Protein AF-A0A971N1G1-F1 (afdb_monomer)

Secondary structure (DSSP, 8-state):
-PPSS---S---HHHHHHHHTS-GGG----PPPTTTHHHHHHHHHHHHHHHHHHHHHHTT--HHHHHHHHHHHHHHHHHHHT-GGGGGGSPPTT----------

Structure (mmCIF, N/CA/C/O backbone):
data_AF-A0A971N1G1-F1
#
_entry.id   AF-A0A971N1G1-F1
#
loop_
_atom_site.group_PDB
_atom_site.id
_atom_site.type_symbol
_atom_site.label_atom_id
_atom_site.label_alt_id
_atom_site.label_comp_id
_atom_site.label_asym_id
_atom_site.label_entity_id
_atom_site.label_seq_id
_atom_site.pdbx_PDB_ins_code
_atom_site.Cartn_x
_atom_site.Cartn_y
_atom_site.Cartn_z
_atom_site.occupancy
_atom_site.B_iso_or_equiv
_atom_site.auth_seq_id
_atom_site.auth_comp_id
_atom_site.auth_asym_id
_atom_site.auth_atom_id
_atom_site.pdbx_PDB_model_num
ATOM 1 N N . MET A 1 1 ? 20.674 -8.039 -7.797 1.00 69.38 1 MET A N 1
ATOM 2 C CA . MET A 1 1 ? 20.488 -7.926 -9.261 1.00 69.38 1 MET A CA 1
ATOM 3 C C . MET A 1 1 ? 19.123 -8.492 -9.626 1.00 69.38 1 MET A C 1
ATOM 5 O O . MET A 1 1 ? 18.688 -9.418 -8.951 1.00 69.38 1 MET A O 1
ATOM 9 N N . LEU A 1 2 ? 18.437 -7.922 -10.623 1.00 80.12 2 LEU A N 1
ATOM 10 C CA . LEU A 1 2 ? 17.242 -8.548 -11.208 1.00 80.12 2 LEU A CA 1
ATOM 11 C C . LEU A 1 2 ? 17.670 -9.785 -12.008 1.00 80.12 2 LEU A C 1
ATOM 13 O O . LEU A 1 2 ? 18.717 -9.764 -12.659 1.00 80.12 2 LEU A O 1
ATOM 17 N N . ASN A 1 3 ? 16.881 -10.854 -11.940 1.00 85.19 3 ASN A N 1
ATOM 18 C CA . ASN A 1 3 ? 17.166 -12.096 -12.652 1.00 85.19 3 ASN A CA 1
ATOM 19 C C . ASN A 1 3 ? 16.434 -12.100 -14.004 1.00 85.19 3 ASN A C 1
ATOM 21 O O . ASN A 1 3 ? 15.385 -11.477 -14.129 1.00 85.19 3 ASN A O 1
ATOM 25 N N . PRO A 1 4 ? 16.942 -12.787 -15.036 1.00 86.19 4 PRO A N 1
ATOM 26 C CA . PRO A 1 4 ? 16.173 -12.983 -16.261 1.00 86.19 4 PRO A CA 1
ATOM 27 C C . PRO A 1 4 ? 14.858 -13.722 -15.967 1.00 86.19 4 PRO A C 1
ATOM 29 O O . PRO A 1 4 ? 14.873 -14.755 -15.299 1.00 86.19 4 PRO A O 1
ATOM 32 N N . GLY A 1 5 ? 13.734 -13.209 -16.468 1.00 87.56 5 GLY A N 1
ATOM 33 C CA . GLY A 1 5 ? 12.415 -13.801 -16.249 1.00 87.56 5 GLY A CA 1
ATOM 34 C C . GLY A 1 5 ? 11.277 -12.894 -16.713 1.00 87.56 5 GLY A C 1
ATOM 35 O O . GLY A 1 5 ? 11.510 -11.757 -17.125 1.00 87.56 5 GLY A O 1
ATOM 36 N N . LEU A 1 6 ? 10.050 -13.417 -16.651 1.00 85.06 6 LEU A N 1
ATOM 37 C CA . LEU A 1 6 ? 8.835 -12.639 -16.875 1.00 85.06 6 LEU A CA 1
ATOM 38 C C . LEU A 1 6 ? 8.458 -11.919 -15.580 1.00 85.06 6 LEU A C 1
ATOM 40 O O . LEU A 1 6 ? 8.402 -12.533 -14.515 1.00 85.06 6 LEU A O 1
ATOM 44 N N . TYR A 1 7 ? 8.194 -10.625 -15.694 1.00 86.25 7 TYR A N 1
ATOM 45 C CA . TYR A 1 7 ? 7.787 -9.781 -14.586 1.00 86.25 7 TYR A CA 1
ATOM 46 C C . TYR A 1 7 ? 6.456 -9.115 -14.921 1.00 86.25 7 TYR A C 1
ATOM 48 O O . TYR A 1 7 ? 6.346 -8.447 -15.944 1.00 86.25 7 TYR A O 1
ATOM 56 N N . GLU A 1 8 ? 5.479 -9.253 -14.028 1.00 84.44 8 GLU A N 1
ATOM 57 C CA . GLU A 1 8 ? 4.185 -8.558 -14.078 1.00 84.44 8 GLU A CA 1
ATOM 58 C C . GLU A 1 8 ? 4.058 -7.624 -12.865 1.00 84.44 8 GLU A C 1
ATOM 60 O O . GLU A 1 8 ? 3.136 -7.725 -12.063 1.00 84.44 8 GLU A O 1
ATOM 65 N N . GLN A 1 9 ? 5.053 -6.753 -12.672 1.00 91.19 9 GLN A N 1
ATOM 66 C CA . GLN A 1 9 ? 5.134 -5.870 -11.504 1.00 91.19 9 GLN A CA 1
ATOM 67 C C . GLN A 1 9 ? 5.301 -4.406 -11.906 1.00 91.19 9 GLN A C 1
ATOM 69 O O . GLN A 1 9 ? 5.920 -4.087 -12.923 1.00 91.19 9 GLN A O 1
ATOM 74 N N . VAL A 1 10 ? 4.797 -3.510 -11.059 1.00 96.38 10 VAL A N 1
ATOM 75 C CA . VAL A 1 10 ? 5.032 -2.068 -11.179 1.00 96.38 10 VAL A CA 1
ATOM 76 C C . VAL A 1 10 ? 6.520 -1.775 -10.979 1.00 96.38 10 VAL A C 1
ATOM 78 O O . VAL A 1 10 ? 7.134 -2.249 -10.023 1.00 96.38 10 VAL A O 1
ATOM 81 N N . ILE A 1 11 ? 7.101 -0.963 -11.864 1.00 96.06 11 ILE A N 1
ATOM 82 C CA . ILE A 1 11 ? 8.465 -0.449 -11.699 1.00 96.06 11 ILE A CA 1
ATOM 83 C C . ILE A 1 11 ? 8.439 0.603 -10.585 1.00 96.06 11 ILE A C 1
ATOM 85 O O . ILE A 1 11 ? 7.946 1.712 -10.774 1.00 96.06 11 ILE A O 1
ATOM 89 N N . ASN A 1 12 ? 8.946 0.237 -9.411 1.00 95.81 12 ASN A N 1
ATOM 90 C CA . ASN A 1 12 ? 9.168 1.154 -8.295 1.00 95.81 12 ASN A CA 1
ATOM 91 C C . ASN A 1 12 ? 10.608 1.697 -8.305 1.00 95.81 12 ASN A C 1
ATOM 93 O O . ASN A 1 12 ? 11.432 1.275 -9.115 1.00 95.81 12 ASN A O 1
ATOM 97 N N . ASN A 1 13 ? 10.937 2.586 -7.366 1.00 96.44 13 ASN A N 1
ATOM 98 C CA . ASN A 1 13 ? 12.258 3.225 -7.302 1.00 96.44 13 ASN A CA 1
ATOM 99 C C . ASN A 1 13 ? 13.426 2.226 -7.175 1.00 96.44 13 ASN A C 1
ATOM 101 O O . ASN A 1 13 ? 14.515 2.478 -7.684 1.00 96.44 13 ASN A O 1
ATOM 105 N N . GLU A 1 14 ? 13.222 1.088 -6.505 1.00 94.25 14 GLU A N 1
ATOM 106 C CA . GLU A 1 14 ? 14.264 0.064 -6.364 1.00 94.25 14 GLU A CA 1
ATOM 107 C C . GLU A 1 14 ? 14.496 -0.687 -7.683 1.00 94.25 14 GLU A C 1
ATOM 109 O O . GLU A 1 14 ? 15.638 -0.957 -8.061 1.00 94.25 14 GLU A O 1
ATOM 114 N N . ILE A 1 15 ? 13.417 -1.026 -8.392 1.00 94.50 15 ILE A N 1
ATOM 115 C CA . ILE A 1 15 ? 13.483 -1.675 -9.704 1.00 94.50 15 ILE A CA 1
ATOM 116 C C . ILE A 1 15 ? 14.087 -0.714 -10.724 1.00 94.50 15 ILE A C 1
ATOM 118 O O . ILE A 1 15 ? 14.986 -1.122 -11.448 1.00 94.50 15 ILE A O 1
ATOM 122 N N . ASP A 1 16 ? 13.653 0.546 -10.748 1.00 95.38 16 ASP A N 1
ATOM 123 C CA . ASP A 1 16 ? 14.173 1.577 -11.652 1.00 95.38 16 ASP A CA 1
ATOM 124 C C . ASP A 1 16 ? 15.687 1.765 -11.483 1.00 95.38 16 ASP A C 1
ATOM 126 O O . ASP A 1 16 ? 16.449 1.672 -12.448 1.00 95.38 16 ASP A O 1
ATOM 130 N N . SER A 1 17 ? 16.150 1.875 -10.233 1.00 94.88 17 SER A N 1
A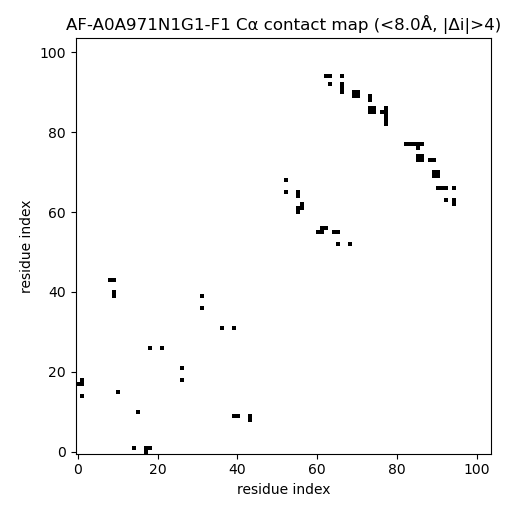TOM 131 C CA . SER A 1 17 ? 17.577 1.943 -9.916 1.00 94.88 17 SER A CA 1
ATOM 132 C C . SER A 1 17 ? 18.346 0.734 -10.463 1.00 94.88 17 SER A C 1
ATOM 134 O O . SER A 1 17 ? 19.371 0.904 -11.121 1.00 94.88 17 SER A O 1
ATOM 136 N N . LYS A 1 18 ? 17.825 -0.487 -10.292 1.00 93.25 18 LYS A N 1
ATOM 137 C CA . LYS A 1 18 ? 18.446 -1.709 -10.837 1.00 93.25 18 LYS A CA 1
ATOM 138 C C . LYS A 1 18 ? 18.385 -1.781 -12.365 1.00 93.25 18 LYS A C 1
ATOM 140 O O . LYS A 1 18 ? 19.310 -2.304 -12.982 1.00 93.25 18 LYS A O 1
ATOM 145 N N . LEU A 1 19 ? 17.305 -1.304 -12.982 1.00 93.75 19 LEU A N 1
ATOM 146 C CA . LEU A 1 19 ? 17.148 -1.268 -14.437 1.00 93.75 19 LEU A CA 1
ATOM 147 C C . LEU A 1 19 ? 18.116 -0.270 -15.076 1.00 93.75 19 LEU A C 1
ATOM 149 O O . LEU A 1 19 ? 18.587 -0.530 -16.178 1.00 93.75 19 LEU A O 1
ATOM 153 N N . SER A 1 20 ? 18.479 0.813 -14.384 1.00 93.62 20 SER A N 1
ATOM 154 C CA . SER A 1 20 ? 19.451 1.796 -14.885 1.00 93.62 20 SER A CA 1
ATOM 155 C C . SER A 1 20 ? 20.839 1.201 -15.174 1.00 93.62 20 SER A C 1
ATOM 157 O O . SER A 1 20 ? 21.556 1.680 -16.052 1.00 93.62 20 SER A O 1
ATOM 159 N N . GLU A 1 21 ? 21.193 0.104 -14.497 1.00 93.75 21 GLU A N 1
ATOM 160 C CA . GLU A 1 21 ? 22.443 -0.641 -14.694 1.00 93.75 21 GLU A CA 1
ATOM 161 C C . GLU A 1 21 ? 22.352 -1.683 -15.829 1.00 93.75 21 GLU A C 1
ATOM 163 O O . GLU A 1 21 ? 23.350 -2.294 -16.217 1.00 93.75 21 GLU A O 1
ATOM 168 N N . ILE A 1 22 ? 21.153 -1.918 -16.374 1.00 91.69 22 ILE A N 1
ATOM 169 C CA . ILE A 1 22 ? 20.872 -2.934 -17.391 1.00 91.69 22 ILE A CA 1
ATOM 170 C C . ILE A 1 22 ? 20.675 -2.251 -18.749 1.00 91.69 22 ILE A C 1
ATOM 172 O O . ILE A 1 22 ? 19.931 -1.288 -18.879 1.00 91.69 22 ILE A O 1
ATOM 176 N N . SER A 1 23 ? 21.288 -2.777 -19.812 1.00 93.19 23 SER A N 1
ATOM 177 C CA . SER A 1 23 ? 21.068 -2.263 -21.175 1.00 93.19 23 SER A CA 1
ATOM 178 C C . SER A 1 23 ? 19.584 -2.297 -21.566 1.00 93.19 23 SER A C 1
ATOM 180 O O . SER A 1 23 ? 18.935 -3.327 -21.394 1.00 93.19 23 SER A O 1
ATOM 182 N N . ALA A 1 24 ? 19.075 -1.220 -22.176 1.00 90.50 24 ALA A N 1
ATOM 183 C CA . ALA A 1 24 ? 17.689 -1.120 -22.648 1.00 90.50 24 ALA A CA 1
ATOM 184 C C . ALA A 1 24 ? 17.277 -2.263 -23.596 1.00 90.50 24 ALA A C 1
ATOM 186 O O . ALA A 1 24 ? 16.135 -2.700 -23.566 1.00 90.50 24 ALA A O 1
ATOM 187 N N . ALA A 1 25 ? 18.214 -2.825 -24.372 1.00 93.19 25 ALA A N 1
ATOM 188 C CA . ALA A 1 25 ? 17.954 -3.982 -25.237 1.00 93.19 25 ALA A CA 1
ATOM 189 C C . ALA A 1 25 ? 17.563 -5.260 -24.464 1.00 93.19 25 ALA A C 1
ATOM 191 O O . ALA A 1 25 ? 17.077 -6.221 -25.055 1.00 93.19 25 ALA A O 1
ATOM 192 N N . ARG A 1 26 ? 17.801 -5.289 -23.147 1.00 92.06 26 ARG A N 1
ATOM 193 C CA . ARG A 1 26 ? 17.443 -6.385 -22.237 1.00 92.06 26 ARG A CA 1
ATOM 194 C C . ARG A 1 26 ? 16.212 -6.066 -21.385 1.00 92.06 26 ARG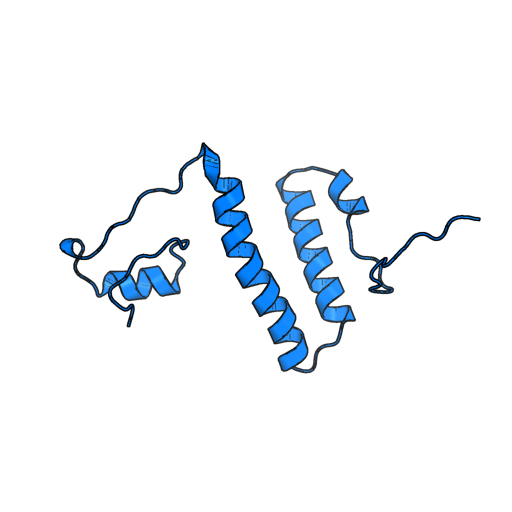 A C 1
ATOM 196 O O . ARG A 1 26 ? 15.891 -6.845 -20.492 1.00 92.06 26 ARG A O 1
ATOM 203 N N . GLN A 1 27 ? 15.563 -4.929 -21.622 1.00 92.19 27 GLN A N 1
ATOM 204 C CA . GLN A 1 27 ? 14.394 -4.481 -20.879 1.00 92.19 27 GLN A CA 1
ATOM 205 C C . GLN A 1 27 ? 13.168 -4.514 -21.792 1.00 92.19 27 GLN A C 1
ATOM 207 O O . GLN A 1 27 ? 13.211 -4.027 -22.919 1.00 92.19 27 GLN A O 1
ATOM 212 N N . ALA A 1 28 ? 12.069 -5.072 -21.294 1.00 93.50 28 ALA A N 1
ATOM 213 C CA . ALA A 1 28 ? 10.765 -5.002 -21.938 1.00 93.50 28 ALA A CA 1
ATOM 214 C C . ALA A 1 28 ? 9.815 -4.294 -20.974 1.00 93.50 28 ALA A C 1
ATOM 216 O O . ALA A 1 28 ? 9.324 -4.898 -20.023 1.00 93.50 28 ALA A O 1
ATOM 217 N N . THR A 1 29 ? 9.618 -2.995 -21.182 1.00 94.56 29 THR A N 1
ATOM 218 C CA . THR A 1 29 ? 8.741 -2.162 -20.356 1.00 94.56 29 THR A CA 1
ATOM 219 C C . THR A 1 29 ? 7.691 -1.498 -21.234 1.00 94.56 29 THR A C 1
ATOM 221 O O . THR A 1 29 ? 7.867 -1.315 -22.441 1.00 94.56 29 THR A O 1
ATOM 224 N N . SER A 1 30 ? 6.547 -1.177 -20.648 1.00 94.31 30 SER A N 1
ATOM 225 C CA . SER A 1 30 ? 5.476 -0.440 -21.312 1.00 94.31 30 SER A CA 1
ATOM 226 C C . SER A 1 30 ? 4.769 0.437 -20.282 1.00 94.31 30 SER A C 1
ATOM 228 O O . SER A 1 30 ? 4.808 0.114 -19.091 1.00 94.31 30 SER A O 1
ATOM 230 N N . PRO A 1 31 ? 4.149 1.553 -20.701 1.00 96.00 31 PRO A N 1
ATOM 231 C CA . PRO A 1 31 ? 3.309 2.339 -19.810 1.00 96.00 31 PRO A CA 1
ATOM 232 C C . PRO A 1 31 ? 2.200 1.474 -19.207 1.00 96.00 31 PRO A C 1
ATOM 234 O O . PRO A 1 31 ? 1.692 0.571 -19.872 1.00 96.00 31 PRO A O 1
ATOM 237 N N . ILE A 1 32 ? 1.798 1.783 -17.973 1.00 96.25 32 ILE A N 1
ATOM 238 C CA . ILE A 1 32 ? 0.611 1.170 -17.370 1.00 96.25 32 ILE A CA 1
ATOM 239 C C . ILE A 1 32 ? -0.595 1.490 -18.259 1.00 96.25 32 ILE A C 1
ATOM 241 O O . ILE A 1 32 ? -0.824 2.656 -18.601 1.00 96.25 32 ILE A O 1
ATOM 245 N N . ASP A 1 33 ? -1.358 0.460 -18.627 1.00 96.19 33 ASP A N 1
ATOM 246 C CA . ASP A 1 33 ? -2.602 0.643 -19.368 1.00 96.19 33 ASP A CA 1
ATOM 247 C C . ASP A 1 33 ? -3.575 1.472 -18.526 1.00 96.19 33 ASP A C 1
ATOM 249 O O . ASP A 1 33 ? -3.899 1.126 -17.391 1.00 96.19 33 ASP A O 1
ATOM 253 N N . LYS A 1 34 ? -4.065 2.575 -19.095 1.00 96.12 34 LYS A N 1
ATOM 254 C CA . LYS A 1 34 ? -5.014 3.470 -18.431 1.00 96.12 34 LYS A CA 1
ATOM 255 C C . LYS A 1 34 ? -6.310 2.757 -18.047 1.00 96.12 34 LYS A C 1
ATOM 257 O O . LYS A 1 34 ? -6.888 3.113 -17.026 1.00 96.12 34 LYS A O 1
ATOM 262 N N . ALA A 1 35 ? -6.756 1.776 -18.835 1.00 96.75 35 ALA A N 1
ATOM 263 C CA . ALA A 1 35 ? -7.972 1.017 -18.546 1.00 96.75 35 ALA A CA 1
ATOM 264 C C . ALA A 1 35 ? -7.804 0.068 -17.346 1.00 96.75 35 ALA A C 1
ATOM 266 O O . ALA A 1 35 ? -8.771 -0.199 -16.637 1.00 96.75 35 ALA A O 1
ATOM 267 N N . GLU A 1 36 ? -6.580 -0.398 -17.086 1.00 95.31 36 GLU A N 1
ATOM 268 C CA . GLU A 1 36 ? -6.262 -1.319 -15.988 1.00 95.31 36 GLU A CA 1
ATOM 269 C C . GLU A 1 36 ? -5.496 -0.651 -14.834 1.00 95.31 36 GLU A C 1
ATOM 271 O O . GLU A 1 36 ? -5.156 -1.308 -13.848 1.00 95.31 36 GLU A O 1
ATOM 276 N N . ALA A 1 37 ? -5.230 0.656 -14.923 1.00 96.6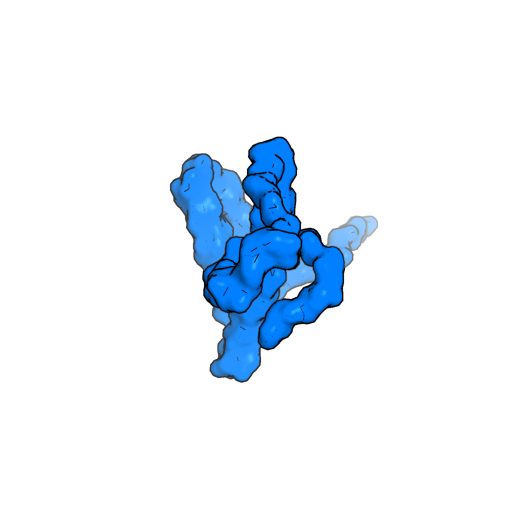9 37 ALA A N 1
ATOM 277 C CA . ALA A 1 37 ? -4.317 1.359 -14.026 1.00 96.69 37 ALA A CA 1
ATOM 278 C C . ALA A 1 37 ? -4.710 1.240 -12.551 1.00 96.69 37 ALA A C 1
ATOM 280 O O . ALA A 1 37 ? -3.850 0.976 -11.713 1.00 96.69 37 ALA A O 1
ATOM 281 N N . SER A 1 38 ? -6.000 1.393 -12.232 1.00 97.00 38 SER A N 1
ATOM 282 C CA . SER A 1 38 ? -6.493 1.246 -10.859 1.00 97.00 38 SER A CA 1
ATOM 283 C C . SER A 1 38 ? -6.190 -0.147 -10.313 1.00 97.00 38 SER A C 1
ATOM 285 O O . SER A 1 38 ? -5.600 -0.271 -9.247 1.00 97.00 38 SER A O 1
ATOM 287 N N . LYS A 1 39 ? -6.493 -1.196 -11.082 1.00 96.19 39 LYS A N 1
ATOM 288 C CA . LYS A 1 39 ? -6.238 -2.590 -10.711 1.00 96.19 39 LYS A CA 1
ATOM 289 C C . LYS A 1 39 ? -4.747 -2.864 -10.501 1.00 96.19 39 LYS A C 1
ATOM 291 O O . LYS A 1 39 ? -4.375 -3.426 -9.473 1.00 96.19 39 LYS A O 1
ATOM 296 N N . VAL A 1 40 ? -3.898 -2.454 -11.446 1.00 96.31 40 VAL A N 1
ATOM 297 C CA . VAL A 1 40 ? -2.440 -2.664 -11.379 1.00 96.31 40 VAL A CA 1
ATOM 298 C C . VAL A 1 40 ? -1.838 -1.957 -10.161 1.00 96.31 40 VAL A C 1
ATOM 300 O O . VAL A 1 40 ? -1.057 -2.554 -9.418 1.00 96.31 40 VAL A O 1
ATOM 303 N N . LEU A 1 41 ? -2.220 -0.700 -9.920 1.00 97.44 41 LEU A N 1
ATOM 304 C CA . LEU A 1 41 ? -1.713 0.080 -8.790 1.00 97.44 41 LEU A CA 1
ATOM 305 C C . LEU A 1 41 ? -2.241 -0.435 -7.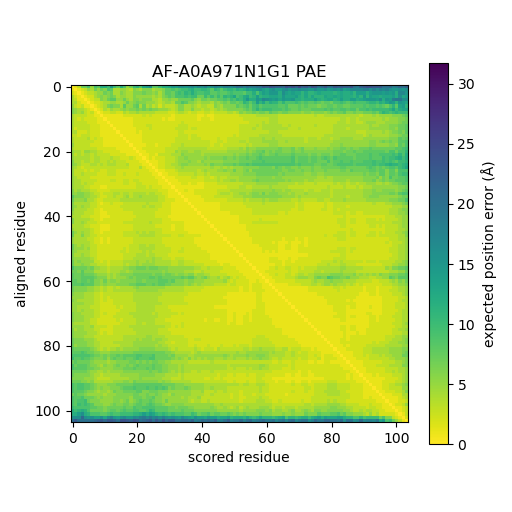450 1.00 97.44 41 LEU A C 1
ATOM 307 O O . LEU A 1 41 ? -1.470 -0.506 -6.496 1.00 97.44 41 LEU A O 1
ATOM 311 N N . THR A 1 42 ? -3.510 -0.844 -7.368 1.00 97.31 42 THR A N 1
ATOM 312 C CA . THR A 1 42 ? -4.061 -1.467 -6.158 1.00 97.31 42 THR A CA 1
ATOM 313 C C . THR A 1 42 ? -3.319 -2.754 -5.822 1.00 97.31 42 THR A C 1
ATOM 315 O O . THR A 1 42 ? -2.927 -2.920 -4.673 1.00 97.31 42 THR A O 1
ATOM 318 N N . GLN A 1 43 ? -3.045 -3.618 -6.805 1.00 95.56 43 GLN A N 1
ATOM 319 C CA . GLN A 1 43 ? -2.306 -4.861 -6.569 1.00 95.56 43 GLN A CA 1
ATOM 320 C C . GLN A 1 43 ? -0.892 -4.600 -6.031 1.00 95.56 43 GLN A C 1
ATOM 322 O O . GLN A 1 43 ? -0.459 -5.264 -5.093 1.00 95.56 43 GLN A O 1
ATOM 327 N N . TYR A 1 44 ? -0.189 -3.604 -6.581 1.00 96.62 44 TYR A N 1
ATOM 328 C CA . TYR A 1 44 ? 1.112 -3.182 -6.058 1.00 96.62 44 TYR A CA 1
ATOM 329 C C . TYR A 1 44 ? 1.010 -2.625 -4.630 1.00 96.62 44 TYR A C 1
ATOM 331 O O . TYR A 1 44 ? 1.827 -2.950 -3.767 1.00 96.62 44 TYR A O 1
ATOM 339 N N . LEU A 1 45 ? -0.001 -1.794 -4.363 1.00 97.50 45 LEU A N 1
ATOM 340 C CA . LEU A 1 45 ? -0.217 -1.210 -3.042 1.00 97.50 45 LEU A CA 1
ATOM 341 C C . LEU A 1 45 ? -0.590 -2.259 -1.994 1.00 97.50 45 LEU A C 1
ATOM 343 O O . LEU A 1 45 ? -0.182 -2.090 -0.850 1.00 97.50 45 LEU A O 1
ATOM 347 N N . THR A 1 46 ? -1.287 -3.344 -2.349 1.00 97.25 46 THR A N 1
ATOM 348 C CA . THR A 1 46 ? -1.576 -4.454 -1.425 1.00 97.25 46 THR A CA 1
ATOM 349 C C . THR A 1 46 ? -0.296 -4.983 -0.781 1.00 97.25 46 THR A C 1
ATOM 351 O O . THR A 1 46 ? -0.217 -5.044 0.446 1.00 97.25 46 THR A O 1
ATOM 354 N N . ASP A 1 47 ? 0.738 -5.261 -1.580 1.00 95.94 47 ASP A N 1
ATOM 355 C CA . ASP A 1 47 ? 2.017 -5.770 -1.073 1.00 95.94 47 ASP A CA 1
ATOM 356 C C . ASP A 1 47 ? 2.745 -4.738 -0.199 1.00 95.94 47 ASP A C 1
ATOM 358 O O . ASP A 1 47 ? 3.361 -5.083 0.813 1.00 95.94 47 ASP A O 1
ATOM 362 N N . VAL A 1 48 ? 2.697 -3.458 -0.585 1.00 97.75 48 VAL A N 1
ATOM 363 C CA . VAL A 1 48 ? 3.325 -2.363 0.172 1.00 97.75 48 VAL A CA 1
ATOM 364 C C . VAL A 1 48 ? 2.634 -2.164 1.520 1.00 97.75 48 VAL A C 1
ATOM 366 O O . VAL A 1 48 ? 3.313 -2.061 2.542 1.00 97.75 48 VAL A O 1
ATOM 369 N N . VAL A 1 49 ? 1.300 -2.128 1.533 1.00 98.06 49 VAL A N 1
ATOM 370 C CA . VAL A 1 49 ? 0.490 -1.961 2.745 1.00 98.06 49 VAL A CA 1
ATOM 371 C C . VAL A 1 49 ? 0.694 -3.145 3.678 1.00 98.06 49 VAL A C 1
ATOM 373 O O . VAL A 1 49 ? 0.971 -2.927 4.854 1.00 98.06 49 VAL A O 1
ATOM 376 N N . GLN A 1 50 ? 0.659 -4.378 3.165 1.00 97.94 50 GLN A N 1
ATOM 377 C CA . GLN A 1 50 ? 0.910 -5.572 3.970 1.00 97.94 50 GLN A CA 1
ATOM 378 C C . GLN A 1 50 ? 2.294 -5.525 4.628 1.00 97.94 50 GLN A C 1
ATOM 380 O O . GLN A 1 50 ? 2.390 -5.601 5.849 1.00 97.94 50 GLN A O 1
ATOM 385 N N . LYS A 1 51 ? 3.359 -5.274 3.854 1.00 97.62 51 LYS A N 1
ATOM 386 C CA . LYS A 1 51 ? 4.717 -5.126 4.407 1.00 97.62 51 LYS A CA 1
ATOM 387 C C . LYS A 1 51 ? 4.812 -3.993 5.425 1.00 97.62 51 LYS A C 1
ATOM 389 O O . LYS A 1 51 ? 5.565 -4.096 6.389 1.00 97.62 51 LYS A O 1
ATOM 394 N N . GLY A 1 52 ? 4.110 -2.883 5.207 1.00 97.81 52 GLY A N 1
ATOM 395 C CA . GLY A 1 52 ? 4.055 -1.770 6.154 1.00 97.81 52 GLY A CA 1
ATOM 396 C C . GLY A 1 52 ? 3.429 -2.179 7.488 1.00 97.81 52 GLY A C 1
ATOM 397 O O . GLY A 1 52 ? 3.993 -1.884 8.541 1.00 97.81 52 GLY A O 1
ATOM 398 N N . LEU A 1 53 ? 2.307 -2.898 7.432 1.00 98.00 53 LEU A N 1
ATOM 399 C CA . LEU A 1 53 ? 1.599 -3.419 8.599 1.00 98.00 53 LEU A CA 1
ATOM 400 C C . LEU A 1 53 ? 2.421 -4.482 9.340 1.00 98.00 53 LEU A C 1
ATOM 402 O O . LEU A 1 53 ? 2.499 -4.416 10.565 1.00 98.00 53 LEU A O 1
ATOM 406 N N . ASP A 1 54 ? 3.061 -5.412 8.630 1.00 98.06 54 ASP A N 1
ATOM 407 C CA . ASP A 1 54 ? 3.935 -6.436 9.223 1.00 98.06 54 ASP A CA 1
ATOM 408 C C . ASP A 1 54 ? 5.122 -5.783 9.948 1.00 98.06 54 ASP A C 1
ATOM 410 O O . ASP A 1 54 ? 5.392 -6.065 11.115 1.00 98.06 54 ASP A O 1
ATOM 414 N N . ASN A 1 55 ? 5.756 -4.792 9.309 1.00 97.62 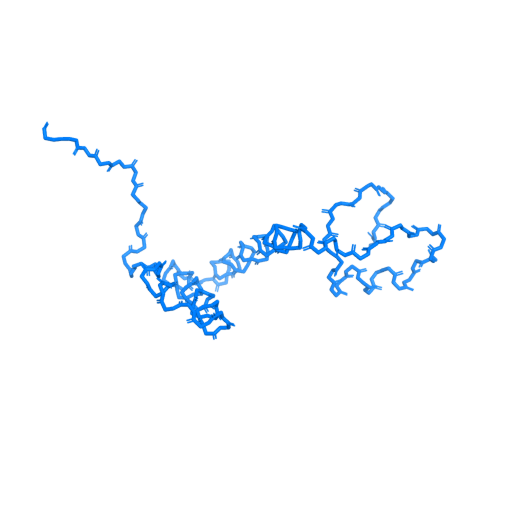55 ASN A N 1
ATOM 415 C CA . ASN A 1 55 ? 6.882 -4.054 9.883 1.00 97.62 55 ASN A CA 1
ATOM 416 C C . ASN A 1 55 ? 6.539 -3.304 11.180 1.00 97.62 55 ASN A C 1
ATOM 418 O O . ASN A 1 55 ? 7.443 -3.048 11.977 1.00 97.62 55 ASN A O 1
ATOM 422 N N . LEU A 1 56 ? 5.283 -2.889 11.384 1.00 97.06 56 LEU A N 1
ATOM 423 C CA . LEU A 1 56 ? 4.869 -2.280 12.652 1.00 97.06 56 LEU A CA 1
ATOM 424 C C . LEU A 1 56 ? 4.963 -3.299 13.788 1.00 97.06 56 LEU A C 1
ATOM 426 O O . LEU A 1 56 ? 5.521 -2.986 14.838 1.00 97.06 56 LEU A O 1
ATOM 430 N N . ILE A 1 57 ? 4.489 -4.524 13.559 1.00 94.81 57 ILE A N 1
ATOM 431 C CA . ILE A 1 57 ? 4.531 -5.608 14.545 1.00 94.81 57 ILE A CA 1
ATOM 432 C C . ILE A 1 57 ? 5.965 -6.086 14.768 1.00 94.81 57 ILE A C 1
ATOM 434 O O . ILE A 1 57 ? 6.397 -6.200 15.916 1.00 94.81 57 ILE A O 1
ATOM 438 N N . ASP A 1 58 ? 6.741 -6.260 13.697 1.00 96.12 58 ASP A N 1
ATOM 439 C CA . ASP A 1 58 ? 8.150 -6.670 13.779 1.00 96.12 58 ASP A CA 1
ATOM 440 C C . ASP A 1 58 ? 9.006 -5.677 14.585 1.00 96.12 58 ASP A C 1
ATOM 442 O O . ASP A 1 58 ? 10.017 -6.048 15.185 1.00 96.12 58 ASP A O 1
ATOM 446 N N . LYS A 1 59 ? 8.592 -4.405 14.641 1.00 95.88 59 LYS A N 1
ATOM 447 C CA . LYS A 1 59 ? 9.240 -3.340 15.424 1.00 95.88 59 LYS A CA 1
ATOM 448 C C . LYS A 1 59 ? 8.653 -3.158 16.829 1.00 95.88 59 LYS A C 1
ATOM 450 O O . LYS A 1 59 ? 8.986 -2.182 17.500 1.00 95.88 59 LYS A O 1
ATOM 455 N N . GLY A 1 60 ? 7.818 -4.087 17.293 1.00 95.81 60 GLY A N 1
ATOM 456 C CA . GLY A 1 60 ? 7.228 -4.078 18.636 1.00 95.81 60 GLY A CA 1
ATOM 457 C C . GLY A 1 60 ? 5.954 -3.241 18.773 1.00 95.81 60 GLY A C 1
ATOM 458 O O . GLY A 1 60 ? 5.532 -2.962 19.897 1.00 95.81 60 GLY A O 1
ATOM 459 N N . GLY A 1 61 ? 5.354 -2.832 17.655 1.00 96.56 61 GLY A N 1
ATOM 460 C CA . GLY A 1 61 ? 4.038 -2.205 17.622 1.00 96.56 61 GLY A CA 1
ATOM 461 C C . GLY A 1 61 ? 2.913 -3.179 17.973 1.00 96.56 61 GLY A C 1
ATOM 462 O O . GLY A 1 61 ? 3.106 -4.385 18.144 1.00 96.56 61 GLY A O 1
ATOM 463 N N . LYS A 1 62 ? 1.708 -2.635 18.099 1.00 97.12 62 LYS A N 1
ATOM 464 C CA . LYS A 1 62 ? 0.486 -3.357 18.461 1.00 97.12 62 LYS A CA 1
ATOM 465 C C . LYS A 1 62 ? -0.504 -3.362 17.302 1.00 97.12 62 LYS A C 1
ATOM 467 O O . LYS A 1 62 ? -0.407 -2.567 16.372 1.00 97.12 62 LYS A O 1
ATOM 472 N N . LEU A 1 63 ? -1.533 -4.201 17.417 1.00 96.81 63 LEU A N 1
ATOM 473 C CA . LEU A 1 63 ? -2.667 -4.204 16.487 1.00 96.81 63 LEU A CA 1
ATOM 474 C C . LEU A 1 63 ? -3.328 -2.816 16.361 1.00 96.81 63 LEU A C 1
ATOM 476 O O . LEU A 1 63 ? -3.744 -2.438 15.273 1.00 96.81 63 LEU A O 1
ATOM 480 N N . SER A 1 64 ? -3.368 -2.024 17.440 1.00 97.38 64 SER A N 1
ATOM 481 C CA . SER A 1 64 ? -3.859 -0.637 17.399 1.00 97.38 64 SER A CA 1
ATOM 482 C C . SER A 1 64 ? -3.092 0.238 16.408 1.00 97.38 64 SER A C 1
ATOM 484 O O . SER A 1 64 ? -3.695 1.068 15.740 1.00 97.38 64 SER A O 1
ATOM 486 N N . ASP A 1 65 ? -1.785 0.020 16.266 1.00 97.88 65 ASP A N 1
ATOM 487 C CA . ASP A 1 65 ? -0.929 0.814 15.381 1.00 97.88 65 ASP A CA 1
ATOM 488 C C . ASP A 1 65 ? -1.183 0.431 13.912 1.00 97.88 65 ASP A C 1
ATOM 490 O O . ASP A 1 65 ? -1.149 1.273 13.014 1.00 97.88 65 ASP A O 1
ATOM 494 N N . GLN A 1 66 ? -1.503 -0.844 13.658 1.00 97.94 66 GLN A N 1
ATOM 495 C CA . GLN A 1 66 ? -1.948 -1.327 12.347 1.00 97.94 66 GLN A CA 1
ATOM 496 C C . GLN A 1 66 ? -3.323 -0.760 11.965 1.00 97.94 66 GLN A C 1
ATOM 498 O O . GLN A 1 66 ? -3.526 -0.356 10.817 1.00 97.94 66 GLN A O 1
ATOM 503 N N . VAL A 1 67 ? -4.257 -0.690 12.920 1.00 98.12 67 VAL A N 1
ATOM 504 C CA . VAL A 1 67 ? -5.564 -0.036 12.737 1.00 98.12 67 VAL A CA 1
ATOM 505 C C . VAL A 1 67 ? -5.385 1.452 12.450 1.00 98.12 67 VAL A C 1
ATOM 507 O O . VAL A 1 67 ? -5.977 1.965 11.501 1.00 98.12 67 VAL A O 1
ATOM 510 N N . GLU A 1 68 ? -4.518 2.135 13.199 1.00 98.06 68 GLU A N 1
ATOM 511 C CA . GLU A 1 68 ? -4.201 3.544 12.968 1.00 98.06 68 GLU A CA 1
ATOM 512 C C . GLU A 1 68 ? -3.644 3.763 11.555 1.00 98.06 68 GLU A C 1
ATOM 514 O O . GLU A 1 68 ? -4.154 4.608 10.817 1.00 98.06 68 GLU A O 1
ATOM 519 N N . LEU A 1 69 ? -2.648 2.976 11.131 1.00 98.06 69 LEU A N 1
ATOM 520 C CA . LEU A 1 69 ? -2.098 3.075 9.777 1.00 98.06 69 LEU A CA 1
ATOM 521 C C . LEU A 1 69 ? -3.173 2.830 8.707 1.00 98.06 69 LEU A C 1
ATOM 523 O O . LEU A 1 69 ? -3.249 3.583 7.734 1.00 98.06 69 LEU A O 1
ATOM 527 N N . SER A 1 70 ? -4.025 1.823 8.901 1.00 98.00 70 SER A N 1
ATOM 528 C CA . SER A 1 70 ? -5.122 1.504 7.978 1.00 98.00 70 SER A CA 1
ATOM 529 C C . SER A 1 70 ? -6.087 2.683 7.829 1.00 98.00 70 SER A C 1
ATOM 531 O O . SER A 1 70 ? -6.383 3.110 6.713 1.00 98.00 70 SER A O 1
ATOM 533 N N . ASN A 1 71 ? -6.498 3.289 8.944 1.00 98.38 71 ASN A N 1
ATOM 534 C CA . ASN A 1 71 ? -7.393 4.446 8.941 1.00 98.38 71 ASN A CA 1
ATOM 535 C C . ASN A 1 71 ? -6.745 5.695 8.327 1.00 98.38 71 ASN A C 1
ATOM 537 O O . ASN A 1 71 ? -7.423 6.459 7.644 1.00 98.38 71 ASN A O 1
ATOM 541 N N . ARG A 1 72 ? -5.427 5.886 8.470 1.00 98.19 72 ARG A N 1
ATOM 542 C CA . ARG A 1 72 ? -4.703 6.977 7.787 1.00 98.19 72 ARG A CA 1
ATOM 543 C C . ARG A 1 72 ? -4.666 6.796 6.267 1.00 98.19 72 ARG A C 1
ATOM 545 O O . ARG A 1 72 ? -4.741 7.786 5.536 1.00 98.19 72 ARG A O 1
ATOM 552 N N . ILE A 1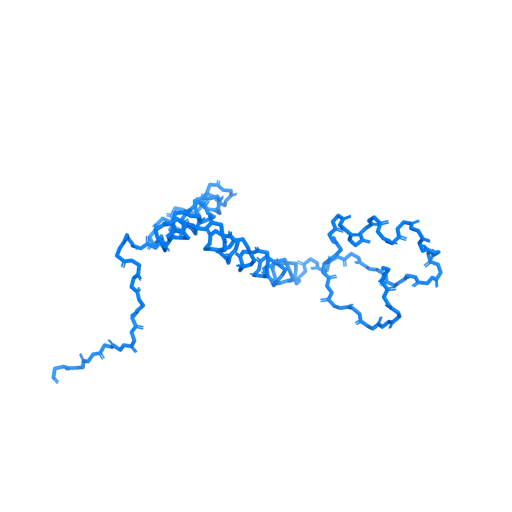 73 ? -4.574 5.558 5.781 1.00 98.00 73 ILE A N 1
ATOM 553 C CA . ILE A 1 73 ? -4.672 5.255 4.344 1.00 98.00 73 ILE A CA 1
ATOM 554 C C . ILE A 1 73 ? -6.087 5.562 3.836 1.00 98.00 73 ILE A C 1
ATOM 556 O O . ILE A 1 73 ? -6.226 6.257 2.831 1.00 98.00 73 ILE A O 1
ATOM 560 N N . ILE A 1 74 ? -7.124 5.113 4.551 1.00 97.94 74 ILE A N 1
ATOM 561 C CA . ILE A 1 74 ? -8.531 5.391 4.212 1.00 97.94 74 ILE A CA 1
ATOM 562 C C . ILE A 1 74 ? -8.792 6.901 4.172 1.00 97.94 74 ILE A C 1
ATOM 564 O O . ILE A 1 74 ? -9.370 7.405 3.211 1.00 97.94 74 ILE A O 1
ATOM 568 N N . GLU A 1 75 ? -8.297 7.641 5.165 1.00 98.06 75 GLU A N 1
ATOM 569 C CA . GLU A 1 75 ? -8.427 9.098 5.218 1.00 98.06 75 GLU A CA 1
ATOM 570 C C . GLU A 1 75 ? -7.714 9.787 4.049 1.00 98.06 75 GLU A C 1
ATOM 572 O O . GLU A 1 75 ? -8.240 10.739 3.475 1.00 98.06 75 GLU A O 1
ATOM 577 N N . THR A 1 76 ? -6.546 9.286 3.642 1.00 98.06 76 THR A N 1
ATOM 578 C CA . THR A 1 76 ? -5.832 9.814 2.471 1.00 98.06 76 THR A CA 1
ATOM 579 C C . THR A 1 76 ? -6.652 9.619 1.196 1.00 98.06 76 THR A C 1
ATOM 581 O O . THR A 1 76 ? -6.758 10.543 0.393 1.00 98.06 76 THR A O 1
ATOM 584 N N . ILE A 1 77 ? -7.273 8.448 1.015 1.00 97.06 77 ILE A N 1
ATOM 585 C CA . ILE A 1 77 ? -8.158 8.188 -0.129 1.00 97.06 77 ILE A CA 1
ATOM 586 C C . ILE A 1 77 ? -9.341 9.158 -0.093 1.00 97.06 77 ILE A C 1
ATOM 588 O O . ILE A 1 77 ? -9.552 9.873 -1.067 1.00 97.06 77 ILE A O 1
ATOM 592 N N . ARG A 1 78 ? -10.030 9.262 1.053 1.00 97.50 78 ARG A N 1
ATOM 593 C CA . ARG A 1 78 ? -11.162 10.177 1.263 1.00 97.50 78 ARG A CA 1
ATOM 594 C C . ARG A 1 78 ? -10.832 11.614 0.858 1.00 97.50 7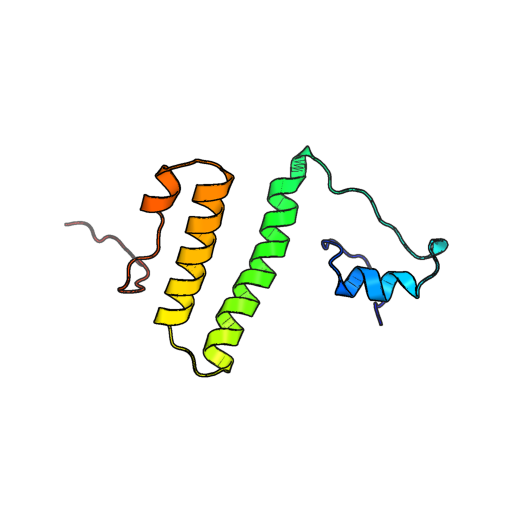8 ARG A C 1
ATOM 596 O O . ARG A 1 78 ? -11.615 12.252 0.164 1.00 97.50 78 ARG A O 1
ATOM 603 N N . GLN A 1 79 ? -9.684 12.127 1.301 1.00 97.62 79 GLN A N 1
ATOM 604 C CA . GLN A 1 79 ? -9.255 13.499 1.015 1.00 97.62 79 GLN A CA 1
ATOM 605 C C . GLN A 1 79 ? -8.922 13.712 -0.463 1.00 97.62 79 GLN A C 1
ATOM 607 O O . GLN A 1 79 ? -9.267 14.751 -1.015 1.00 97.62 79 GLN A O 1
ATOM 612 N N . MET A 1 80 ? -8.262 12.744 -1.102 1.00 97.62 80 MET A N 1
ATOM 613 C CA . MET A 1 80 ? -7.814 12.870 -2.492 1.00 97.62 80 MET A CA 1
ATOM 614 C C . MET A 1 80 ? -8.930 12.639 -3.514 1.00 97.62 80 MET A C 1
ATOM 616 O O . MET A 1 80 ? -8.831 13.144 -4.630 1.00 97.62 80 MET A O 1
ATOM 620 N N . THR A 1 81 ? -9.960 11.866 -3.163 1.00 96.94 81 THR A N 1
ATOM 621 C CA . THR A 1 81 ? -11.121 11.619 -4.030 1.00 96.94 81 THR A CA 1
ATOM 622 C C . THR A 1 81 ? -12.317 12.507 -3.698 1.00 96.94 81 THR A C 1
ATOM 624 O O . THR A 1 81 ? -13.278 12.505 -4.453 1.00 96.94 81 THR A O 1
ATOM 627 N N . GLU A 1 82 ? -12.274 13.244 -2.583 1.00 96.88 82 GLU A N 1
ATOM 628 C CA . GLU A 1 82 ? -13.395 14.033 -2.043 1.00 96.88 82 GLU A CA 1
ATOM 629 C C . GLU A 1 82 ? -14.649 13.190 -1.721 1.00 96.88 82 GLU A C 1
ATOM 631 O O . GLU A 1 82 ? -15.750 13.710 -1.537 1.00 96.88 82 GLU A O 1
ATOM 636 N N . GLU A 1 83 ? -14.481 11.873 -1.576 1.00 96.50 83 GLU A N 1
ATOM 637 C CA . GLU A 1 83 ? -15.581 10.926 -1.378 1.00 96.50 83 GLU A CA 1
ATOM 638 C C . GLU A 1 83 ? -15.836 10.695 0.111 1.00 96.50 83 GLU A C 1
ATOM 640 O O . GLU A 1 83 ? -15.192 9.872 0.763 1.00 96.50 83 GLU A O 1
ATOM 645 N N . SER A 1 84 ? -16.797 11.427 0.676 1.00 93.75 84 SER A N 1
ATOM 646 C CA . SER A 1 84 ? -17.083 11.389 2.119 1.00 93.75 84 SER A CA 1
ATOM 647 C C . SER A 1 84 ? -17.461 10.002 2.666 1.00 93.75 84 SER A C 1
ATOM 649 O O . SER A 1 84 ? -17.237 9.741 3.850 1.00 93.75 84 SER A O 1
ATOM 651 N N . GLU A 1 85 ? -17.967 9.101 1.818 1.00 95.69 85 GLU A N 1
ATOM 652 C CA . GLU A 1 85 ? -18.406 7.751 2.193 1.00 95.69 85 GLU A CA 1
ATOM 653 C C . GLU A 1 85 ? -17.279 6.885 2.771 1.00 95.69 85 GLU A C 1
ATOM 655 O O . GLU A 1 85 ? -17.536 6.071 3.659 1.00 95.69 85 GLU A O 1
ATOM 660 N N . PHE A 1 86 ? -16.020 7.110 2.368 1.00 94.38 86 PHE A N 1
ATOM 661 C CA . PHE A 1 86 ? -14.872 6.367 2.906 1.00 94.38 86 PHE A CA 1
ATOM 662 C C . PHE A 1 86 ? -14.720 6.514 4.424 1.00 94.38 86 PHE A C 1
ATOM 664 O O . PHE A 1 86 ? -14.172 5.620 5.066 1.00 94.38 86 PHE A O 1
ATOM 671 N N . ALA A 1 87 ? -15.245 7.589 5.028 1.00 93.06 87 ALA A N 1
ATOM 672 C CA . ALA A 1 87 ? -15.235 7.748 6.481 1.00 93.06 87 ALA A CA 1
ATOM 673 C C . ALA A 1 87 ? -15.961 6.592 7.191 1.00 93.06 87 ALA A C 1
ATOM 675 O O . ALA A 1 87 ? -15.488 6.113 8.223 1.00 93.06 87 ALA A O 1
ATOM 676 N N . ALA A 1 88 ? -17.063 6.102 6.611 1.00 96.50 88 ALA A N 1
ATOM 677 C CA . ALA A 1 88 ? -17.843 4.993 7.154 1.00 96.50 88 ALA A CA 1
ATOM 678 C C . ALA A 1 88 ? -17.137 3.633 7.021 1.00 96.50 88 ALA A C 1
ATOM 680 O O . ALA A 1 88 ? -17.571 2.662 7.635 1.00 96.50 88 ALA A O 1
ATOM 681 N N . TRP A 1 89 ? -16.066 3.547 6.225 1.00 96.75 89 TRP A N 1
ATOM 682 C CA . TRP A 1 89 ? -15.281 2.325 6.019 1.00 96.75 89 TRP A CA 1
ATOM 683 C C . TRP A 1 89 ? -14.022 2.269 6.889 1.00 96.75 89 TRP A C 1
ATOM 685 O O . TRP A 1 89 ? -13.237 1.329 6.766 1.00 96.75 89 TRP A O 1
ATOM 695 N N . SER A 1 90 ? -13.832 3.250 7.777 1.00 97.62 90 SER A N 1
ATOM 696 C CA . SER A 1 90 ? -12.767 3.217 8.780 1.00 97.62 90 SER A CA 1
ATOM 697 C C . SER A 1 90 ? -12.898 1.981 9.670 1.00 97.62 90 SER A C 1
ATOM 699 O O . SER A 1 90 ? -13.994 1.572 10.056 1.00 97.62 90 SER A O 1
ATOM 701 N N . VAL A 1 91 ? -11.761 1.395 10.021 1.00 97.94 91 VAL A N 1
ATOM 702 C CA . VAL A 1 91 ? -11.668 0.258 10.929 1.00 97.94 91 VAL A CA 1
ATOM 703 C C . VAL A 1 91 ? -11.987 0.722 12.351 1.00 97.94 91 VAL A C 1
ATOM 705 O O . VAL A 1 91 ? -11.373 1.666 12.853 1.00 97.94 91 VAL A O 1
ATOM 708 N N . ASP A 1 92 ? -12.939 0.045 12.995 1.00 97.94 92 ASP A N 1
ATOM 709 C CA . ASP A 1 92 ? -13.320 0.282 14.391 1.00 97.94 92 ASP A CA 1
ATOM 710 C C . ASP A 1 92 ? -12.156 -0.018 15.353 1.00 97.94 92 ASP A C 1
ATOM 712 O O . ASP A 1 92 ? -11.390 -0.964 15.152 1.00 97.94 92 ASP A O 1
ATOM 716 N N . GLU A 1 93 ? -12.050 0.755 16.438 1.00 95.06 93 GLU A N 1
ATOM 717 C CA . GLU A 1 93 ? -10.965 0.649 17.427 1.00 95.06 93 GLU A CA 1
ATOM 718 C C . GLU A 1 93 ? -10.870 -0.732 18.091 1.00 95.06 93 GLU A C 1
ATOM 720 O O . GLU A 1 93 ? -9.803 -1.121 18.571 1.00 95.06 93 GLU A O 1
ATOM 725 N N . LYS A 1 94 ? -11.963 -1.506 18.107 1.00 96.62 94 LYS A N 1
ATOM 72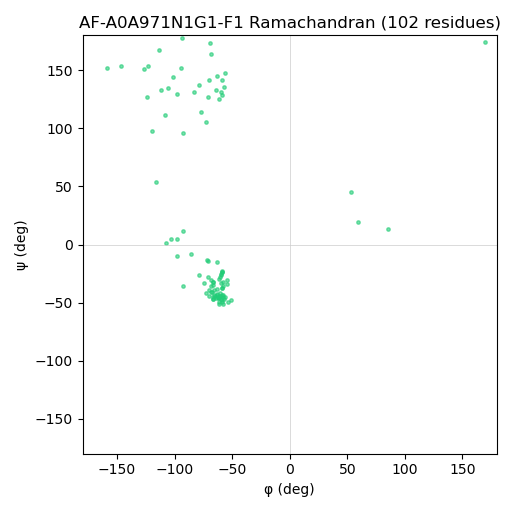6 C CA . LYS A 1 94 ? -11.961 -2.871 18.649 1.00 96.62 94 LYS A CA 1
ATOM 727 C C . LYS A 1 94 ? -11.197 -3.861 17.771 1.00 96.62 94 LYS A C 1
ATOM 729 O O . LYS A 1 94 ? -10.924 -4.963 18.243 1.00 96.62 94 LYS A O 1
ATOM 734 N N . ALA A 1 95 ? -10.875 -3.502 16.524 1.00 96.56 95 ALA A N 1
ATOM 735 C CA . ALA A 1 95 ? -10.076 -4.308 15.601 1.00 96.56 95 ALA A CA 1
ATOM 736 C C . ALA A 1 95 ? -10.608 -5.747 15.419 1.00 96.56 95 ALA A C 1
ATOM 738 O O . ALA A 1 95 ? -9.857 -6.721 15.484 1.00 96.56 95 ALA A O 1
ATOM 739 N N . GLN A 1 96 ? -11.925 -5.898 15.242 1.00 97.38 96 GLN A N 1
ATOM 740 C CA . GLN A 1 96 ? -12.583 -7.206 15.169 1.00 97.38 96 GLN A CA 1
ATOM 741 C C . GLN A 1 96 ? -12.897 -7.611 13.728 1.00 97.38 96 GLN A C 1
ATOM 743 O O . GLN A 1 96 ? -13.311 -6.791 12.912 1.00 97.38 96 GLN A O 1
ATOM 748 N N . GLN A 1 97 ? -12.774 -8.907 13.444 1.00 96.94 97 GLN A N 1
ATOM 749 C CA . GLN A 1 97 ? -13.246 -9.507 12.202 1.00 96.94 97 GLN A CA 1
ATOM 750 C C . GLN A 1 97 ? -14.616 -10.155 12.426 1.00 96.94 97 GLN A C 1
ATOM 752 O O . GLN A 1 97 ? -14.798 -10.951 13.349 1.00 96.94 97 GLN A O 1
ATOM 757 N N . LEU A 1 98 ? -15.583 -9.833 11.566 1.00 96.81 98 LEU A N 1
ATOM 758 C CA . LEU A 1 98 ? -16.878 -10.507 11.552 1.00 96.81 98 LEU A CA 1
ATOM 759 C C . LEU A 1 98 ? -16.735 -11.876 10.870 1.00 96.81 98 LEU A C 1
ATOM 761 O O . LEU A 1 98 ? -16.463 -11.942 9.674 1.00 96.81 98 LEU A O 1
ATOM 765 N N . PHE A 1 99 ? -16.928 -12.964 11.621 1.00 96.06 99 PHE A N 1
ATOM 766 C CA . PHE A 1 99 ? -16.851 -14.331 11.082 1.00 96.06 99 PHE A CA 1
ATOM 767 C C . PHE A 1 99 ? -18.201 -14.883 10.618 1.00 96.06 99 PHE A C 1
ATOM 769 O O . PHE A 1 99 ? -18.260 -15.622 9.640 1.00 96.06 99 PHE A O 1
ATOM 776 N N . ALA A 1 100 ? -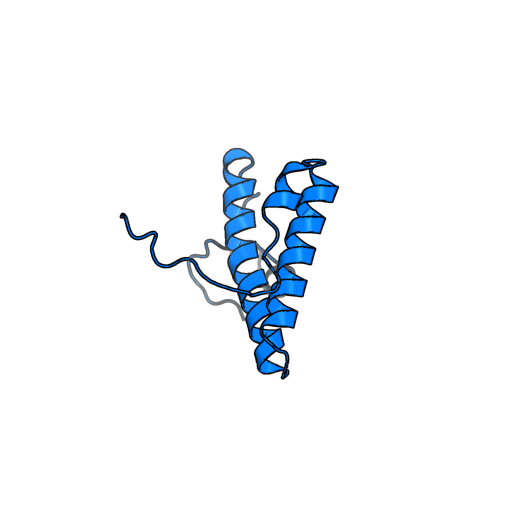19.283 -14.545 11.318 1.00 95.38 100 ALA A N 1
ATOM 777 C CA . ALA A 1 100 ? -20.632 -14.982 10.986 1.00 95.38 100 ALA A CA 1
ATOM 778 C C . ALA A 1 100 ? -21.670 -14.046 11.616 1.00 95.38 100 ALA A C 1
ATOM 780 O O . ALA A 1 100 ? -21.430 -13.478 12.682 1.00 95.38 100 ALA A O 1
ATOM 781 N N . LEU A 1 101 ? -22.838 -13.946 10.981 1.00 95.88 101 LEU A N 1
ATOM 782 C CA . LEU A 1 101 ? -24.065 -13.434 11.586 1.00 95.88 101 LEU A CA 1
ATOM 783 C C . LEU A 1 101 ? -24.990 -14.634 11.789 1.00 95.88 101 LEU A C 1
ATOM 785 O O . LEU A 1 101 ? -25.424 -15.250 10.816 1.00 95.88 101 LEU A O 1
ATOM 789 N N . LEU A 1 102 ? -25.224 -15.013 13.042 1.00 94.94 102 LEU A N 1
ATOM 790 C CA . LEU A 1 102 ? -26.130 -16.114 13.355 1.00 94.94 102 LEU A CA 1
ATOM 791 C C . LEU A 1 102 ? -27.574 -15.614 13.252 1.00 94.94 102 LEU A C 1
ATOM 793 O O . LEU A 1 102 ? -27.868 -14.498 13.682 1.00 94.94 102 LEU A O 1
ATOM 797 N N . GLY A 1 103 ? -28.445 -16.426 12.649 1.00 89.25 103 GLY A N 1
ATOM 798 C CA . GLY A 1 103 ? -29.886 -16.180 12.672 1.00 89.25 103 GLY A CA 1
ATOM 799 C C . GLY A 1 103 ? -30.456 -16.376 14.076 1.00 89.25 103 GLY A C 1
ATOM 800 O O . GLY A 1 103 ? -29.798 -16.975 14.931 1.00 89.25 103 GLY A O 1
ATOM 801 N N . GLU A 1 104 ? -31.667 -15.868 14.290 1.00 73.56 104 GLU A N 1
ATOM 802 C CA . GLU A 1 104 ? -32.468 -16.231 15.467 1.00 73.56 104 GLU A CA 1
ATOM 803 C C . GLU A 1 104 ? -32.823 -17.724 15.474 1.00 73.56 104 GLU A C 1
ATOM 805 O O . GLU A 1 104 ? -33.102 -18.281 14.382 1.00 73.56 104 GLU A O 1
#

Radius of gyration: 18.85 Å; Cα contacts (8 Å, |Δi|>4): 44; chains: 1; bounding box: 55×30×44 Å

Foldseek 3Di:
DDDDDDDPADCDPVNVVVCVVPDPVSDDDDDDDPVCNVVRVVVNVVVVLVVVLVVCVVVVHDVQVNLVVQQVVLVVCCVVVVPPCSNVVRQDSVNDDDPDDDDD

Solvent-accessible surface area (backbone atoms only — not comparable to full-atom values): 6793 Å² total; per-residue (Å²): 133,88,74,95,77,91,79,96,69,83,82,44,76,70,52,48,58,57,48,72,79,45,64,66,95,78,58,90,82,75,80,78,52,79,93,48,37,68,61,58,52,48,58,53,44,51,58,53,51,50,52,54,46,50,52,40,48,78,71,72,47,53,72,68,55,43,47,50,52,50,36,53,52,44,49,50,50,25,66,76,68,69,41,72,69,43,66,78,69,51,72,58,92,81,75,77,80,90,87,78,84,81,79,134

pLDDT: mean 94.85, std 4.71, range [69.38, 98.38]

Mean predicted aligned error: 4.15 Å

Sequence (104 aa):
MLNPGLYEQVINNEIDSKLSEISAARQATSPIDKAEASKVLTQYLTDVVQKGLDNLIDKGGKLSDQVELSNRIIETIRQMTEESEFAAWSVDEKAQQLFALLGE